Protein AF-A0A7W1B207-F1 (afdb_monomer)

Radius of gyration: 19.52 Å; Cα contacts (8 Å, |Δi|>4): 31; chains: 1; bounding box: 50×27×52 Å

Sequence (71 aa):
MATVRLVLDRLSDETLMSHTTPVTEPGWPGPESYPVRECLLGILDEEGQHRLDAERDLDVLGSRGSRQPPS

Solvent-accessible surface area (backbone atoms only — not comparable to full-atom values): 4288 Å² total; per-residue (Å²): 117,68,65,63,50,54,50,60,78,65,64,42,74,68,60,43,73,32,63,46,80,51,57,84,64,94,60,84,74,68,66,54,68,45,52,35,47,58,55,50,52,50,52,55,51,50,55,50,52,52,48,52,54,51,52,53,52,49,52,52,52,51,56,52,67,74,58,67,77,85,130

Structure (mmCIF, N/CA/C/O backbone):
data_AF-A0A7W1B207-F1
#
_entry.id   AF-A0A7W1B207-F1
#
loop_
_atom_site.group_PDB
_atom_site.id
_atom_site.type_symbol
_atom_site.label_atom_id
_atom_site.label_alt_id
_atom_site.label_comp_id
_atom_site.label_asym_id
_atom_site.label_entity_id
_atom_site.label_seq_id
_atom_site.pdbx_PDB_ins_code
_atom_site.Cartn_x
_atom_site.Cartn_y
_atom_site.Cartn_z
_atom_site.occupancy
_atom_site.B_iso_or_equiv
_atom_site.auth_seq_id
_atom_site.auth_comp_id
_atom_site.auth_asym_id
_atom_site.auth_atom_id
_atom_site.pdbx_PDB_model_num
ATOM 1 N N . MET A 1 1 ? 4.127 -14.442 -3.5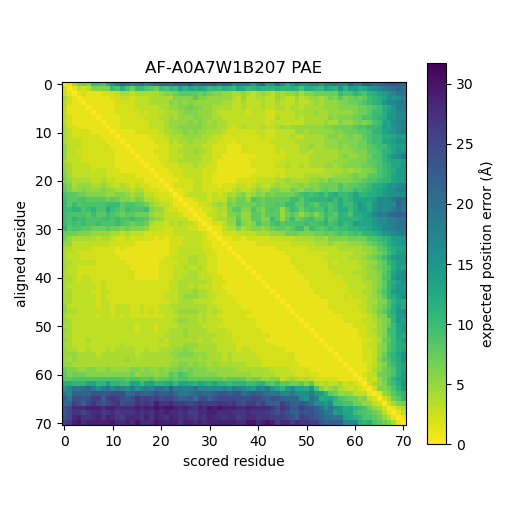10 1.00 63.09 1 MET A N 1
ATOM 2 C CA . MET A 1 1 ? 3.284 -13.454 -2.797 1.00 63.09 1 MET A CA 1
ATOM 3 C C . MET A 1 1 ? 2.185 -14.143 -1.978 1.00 63.09 1 MET A C 1
ATOM 5 O O . MET A 1 1 ? 1.007 -13.922 -2.220 1.00 63.09 1 MET A O 1
ATOM 9 N N . ALA A 1 2 ? 2.541 -15.004 -1.013 1.00 85.31 2 ALA A N 1
ATOM 10 C CA . ALA A 1 2 ? 1.540 -15.747 -0.230 1.00 85.31 2 ALA A CA 1
ATOM 11 C C . ALA A 1 2 ? 0.799 -14.847 0.774 1.00 85.31 2 ALA A C 1
ATOM 13 O O . ALA A 1 2 ? -0.409 -14.967 0.934 1.00 85.31 2 ALA A O 1
ATOM 14 N N . THR A 1 3 ? 1.502 -13.895 1.391 1.00 90.62 3 THR A N 1
ATOM 15 C CA . THR A 1 3 ? 0.926 -13.003 2.406 1.00 90.62 3 THR A CA 1
ATOM 16 C C . THR A 1 3 ? -0.143 -12.074 1.835 1.00 90.62 3 THR A C 1
ATOM 18 O O . THR A 1 3 ? -1.238 -12.024 2.379 1.00 90.62 3 THR A O 1
ATOM 21 N N . VAL A 1 4 ? 0.122 -11.395 0.711 1.00 88.19 4 VAL A N 1
ATOM 22 C CA . VAL A 1 4 ? -0.865 -10.499 0.069 1.00 88.19 4 VAL A CA 1
ATOM 23 C C . VAL A 1 4 ? -2.109 -11.277 -0.352 1.00 88.19 4 VAL A C 1
ATOM 25 O O . VAL A 1 4 ? -3.225 -10.846 -0.085 1.00 88.19 4 VAL A O 1
ATOM 28 N N . ARG A 1 5 ? -1.921 -12.468 -0.936 1.00 91.56 5 ARG A N 1
ATOM 29 C CA . ARG A 1 5 ? -3.021 -13.373 -1.292 1.00 91.56 5 ARG A CA 1
ATOM 30 C C . ARG A 1 5 ? -3.894 -13.690 -0.075 1.00 91.56 5 ARG A C 1
ATOM 32 O O . ARG A 1 5 ? -5.098 -13.509 -0.141 1.00 91.56 5 ARG A O 1
ATOM 39 N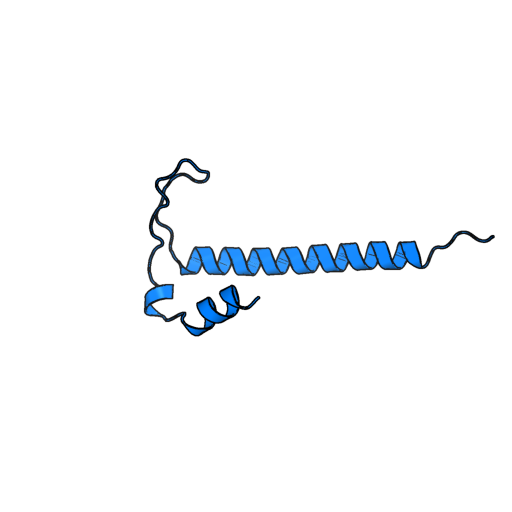 N . LEU A 1 6 ? -3.279 -14.076 1.044 1.00 94.00 6 LEU A N 1
ATOM 40 C CA . LEU A 1 6 ? -3.991 -14.383 2.288 1.00 94.00 6 LEU A CA 1
ATOM 41 C C . LEU A 1 6 ? -4.737 -13.177 2.876 1.00 94.00 6 LEU A C 1
ATOM 43 O O . LEU A 1 6 ? -5.794 -13.361 3.473 1.00 94.00 6 LEU A O 1
ATOM 47 N N . VAL A 1 7 ? -4.193 -11.964 2.741 1.00 90.44 7 VAL A N 1
ATOM 48 C CA . VAL A 1 7 ? -4.869 -10.732 3.177 1.00 90.44 7 VAL A CA 1
ATOM 49 C C . VAL A 1 7 ? -6.099 -10.470 2.312 1.00 90.44 7 VAL A C 1
ATOM 51 O O . VAL A 1 7 ? -7.173 -10.234 2.855 1.00 90.44 7 VAL A O 1
ATOM 54 N N . LEU A 1 8 ? -5.966 -10.576 0.988 1.00 91.00 8 LEU A N 1
ATOM 55 C CA . LEU A 1 8 ? -7.080 -10.391 0.056 1.00 91.00 8 LEU A CA 1
ATOM 56 C C . LEU A 1 8 ? -8.168 -11.454 0.244 1.00 91.00 8 LEU A C 1
ATOM 58 O O . LEU A 1 8 ? -9.345 -11.116 0.262 1.00 91.00 8 LEU A O 1
ATOM 62 N N . ASP A 1 9 ? -7.786 -12.714 0.464 1.00 95.69 9 ASP A N 1
ATOM 63 C CA . ASP A 1 9 ? -8.727 -13.814 0.708 1.00 95.69 9 ASP A CA 1
ATOM 64 C C . ASP A 1 9 ? -9.552 -13.614 1.997 1.00 95.69 9 ASP A C 1
ATOM 66 O O . ASP A 1 9 ? -10.618 -14.207 2.154 1.00 95.69 9 ASP A O 1
ATOM 70 N N . ARG A 1 10 ? -9.063 -12.794 2.937 1.00 94.25 10 ARG A N 1
ATOM 71 C CA . ARG A 1 10 ? -9.731 -12.474 4.211 1.00 94.25 10 ARG A CA 1
ATOM 72 C C . ARG A 1 10 ? -10.373 -11.089 4.227 1.00 94.25 10 ARG A C 1
ATOM 74 O O . ARG A 1 10 ? -10.963 -10.720 5.241 1.00 94.25 10 ARG A O 1
ATOM 81 N N . LEU A 1 11 ? -10.239 -10.318 3.151 1.00 95.44 11 LEU A N 1
ATOM 82 C CA . LEU A 1 11 ? -10.773 -8.967 3.079 1.00 95.44 11 LEU A CA 1
ATOM 83 C C . LEU A 1 11 ? -12.302 -9.029 3.013 1.00 95.44 11 LEU A C 1
ATOM 85 O O . LEU A 1 11 ? -12.874 -9.590 2.081 1.00 95.44 11 LEU A O 1
ATOM 89 N N . SER A 1 12 ? -12.960 -8.443 4.009 1.00 97.06 12 SER A N 1
ATOM 90 C CA . SER A 1 12 ? -14.413 -8.291 4.058 1.00 97.06 12 SER A CA 1
ATOM 91 C C . SER A 1 12 ? -14.814 -6.836 3.831 1.00 97.06 12 SER A C 1
ATOM 93 O O . SER A 1 12 ? -14.009 -5.925 4.038 1.00 97.06 12 SER A O 1
ATOM 95 N N . ASP A 1 13 ? -16.080 -6.607 3.477 1.00 97.62 13 ASP A N 1
ATOM 96 C CA . ASP A 1 13 ? -16.634 -5.253 3.363 1.00 97.62 13 ASP A CA 1
ATOM 97 C C . ASP A 1 13 ? -16.495 -4.466 4.674 1.00 97.62 13 ASP A C 1
ATOM 99 O O . ASP A 1 13 ? -16.165 -3.283 4.652 1.00 97.62 13 ASP A O 1
ATOM 103 N N . GLU A 1 14 ? -16.664 -5.132 5.820 1.00 97.62 14 GLU A N 1
ATOM 104 C CA . GLU A 1 14 ? -16.488 -4.529 7.144 1.00 97.62 14 GLU A CA 1
ATOM 105 C C . GLU A 1 14 ? -15.056 -4.024 7.351 1.00 97.62 14 GLU A C 1
ATOM 107 O O . GLU A 1 14 ? -14.853 -2.874 7.736 1.00 97.62 14 GLU A O 1
ATOM 112 N N . THR A 1 15 ? -14.050 -4.853 7.049 1.00 95.81 15 THR A N 1
ATOM 113 C CA . THR A 1 15 ? -12.641 -4.443 7.180 1.00 95.81 15 THR A CA 1
ATOM 114 C C . THR A 1 15 ? -12.269 -3.393 6.137 1.00 95.81 15 THR A C 1
ATOM 116 O O . THR A 1 15 ? -11.474 -2.503 6.413 1.00 95.81 15 THR A O 1
ATOM 119 N N . LEU A 1 16 ? -12.867 -3.437 4.947 1.00 96.62 16 LEU A N 1
ATOM 120 C CA . LEU A 1 16 ? -12.629 -2.432 3.916 1.00 96.62 16 LEU A CA 1
ATOM 121 C C . LEU A 1 16 ? -13.225 -1.061 4.283 1.00 96.62 16 LEU A C 1
ATOM 123 O O . LEU A 1 16 ? -12.704 -0.032 3.856 1.00 96.62 16 LEU A O 1
ATOM 127 N N . MET A 1 17 ? -14.309 -1.035 5.061 1.00 97.88 17 MET A N 1
ATOM 128 C CA . MET A 1 17 ? -14.930 0.188 5.587 1.00 97.88 17 MET A CA 1
ATOM 129 C C . MET A 1 17 ? -14.337 0.653 6.925 1.00 97.88 17 MET A C 1
ATOM 131 O O . MET A 1 17 ? -14.776 1.675 7.452 1.00 97.88 17 MET A O 1
ATOM 135 N N . SER A 1 18 ? -13.361 -0.068 7.482 1.00 97.62 18 SER A N 1
ATOM 136 C CA . SER A 1 18 ? -12.718 0.298 8.741 1.00 97.62 18 SER A CA 1
ATOM 137 C C . SER A 1 18 ? -11.544 1.264 8.539 1.00 97.62 18 SER A C 1
ATOM 139 O O . SER A 1 18 ? -11.202 1.666 7.421 1.00 97.62 18 SER A O 1
ATOM 141 N N . HIS A 1 19 ? -10.928 1.652 9.655 1.00 98.00 19 HIS A N 1
ATOM 142 C CA . HIS A 1 19 ? -9.719 2.460 9.680 1.00 98.00 19 HIS A CA 1
ATOM 143 C C . HIS A 1 19 ? -8.524 1.655 10.203 1.00 98.00 19 HIS A C 1
ATOM 145 O O . HIS A 1 19 ? -8.676 0.723 10.996 1.00 98.00 19 HIS A O 1
ATOM 151 N N . THR A 1 20 ? -7.321 2.042 9.783 1.00 94.56 20 THR A N 1
ATOM 152 C CA . THR A 1 20 ? -6.068 1.471 10.273 1.00 94.56 20 THR A CA 1
ATOM 153 C C . THR A 1 20 ? -5.816 1.843 11.734 1.00 94.56 20 THR A C 1
ATOM 155 O O . THR A 1 20 ? -6.236 2.897 12.225 1.00 94.56 20 THR A O 1
ATOM 158 N N . THR A 1 21 ? -5.089 0.978 12.441 1.00 94.62 21 THR A N 1
ATOM 159 C CA . THR A 1 21 ? -4.522 1.311 13.751 1.00 94.62 21 THR A CA 1
ATOM 160 C C . THR A 1 21 ? -3.272 2.174 13.549 1.00 94.62 21 THR A C 1
ATOM 162 O O 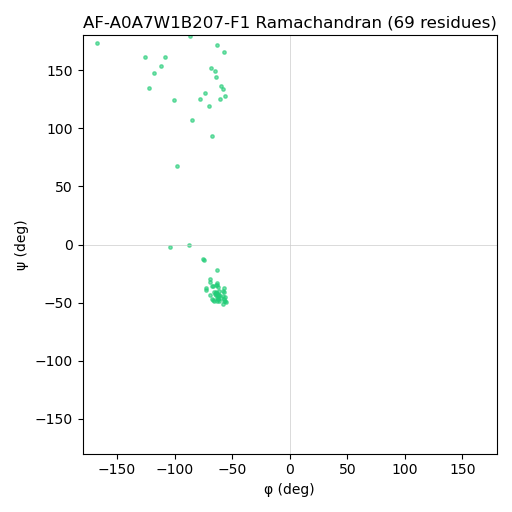. THR A 1 21 ? -2.370 1.732 12.832 1.00 94.62 21 THR A O 1
ATOM 165 N N . PRO A 1 22 ? -3.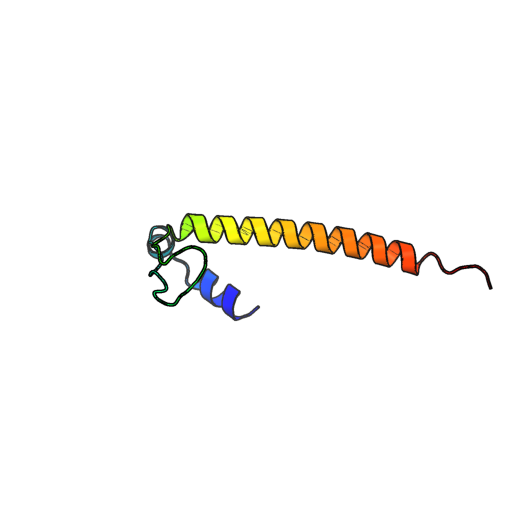186 3.369 14.163 1.00 94.50 22 PRO A N 1
ATOM 166 C CA . PRO A 1 22 ? -1.988 4.199 14.088 1.00 94.50 22 PRO A CA 1
ATOM 167 C C . PRO A 1 22 ? -0.754 3.461 14.611 1.00 94.50 22 PRO A C 1
ATOM 169 O O . PRO A 1 22 ? -0.790 2.860 15.687 1.00 94.50 22 PRO A O 1
ATOM 172 N N . VAL A 1 23 ? 0.346 3.543 13.866 1.00 92.06 23 VAL A N 1
ATOM 173 C CA . VAL A 1 23 ? 1.657 3.032 14.286 1.00 92.06 23 VAL A CA 1
ATOM 174 C C . VAL A 1 23 ? 2.318 4.115 15.127 1.00 92.06 23 VAL A C 1
ATOM 176 O O . VAL A 1 23 ? 2.685 5.151 14.591 1.00 92.06 23 VAL A O 1
ATOM 179 N N . THR A 1 24 ? 2.400 3.920 16.444 1.00 93.75 24 THR A N 1
ATOM 180 C CA . THR A 1 24 ? 2.851 4.952 17.402 1.00 93.75 24 THR A CA 1
ATOM 181 C C . THR A 1 24 ? 4.359 5.196 17.399 1.00 93.75 24 THR A C 1
ATOM 183 O O . THR A 1 24 ? 4.844 6.156 17.997 1.00 93.75 24 THR A O 1
ATOM 186 N N . GLU A 1 25 ? 5.107 4.312 16.755 1.00 92.62 25 GLU A N 1
ATOM 187 C CA . GL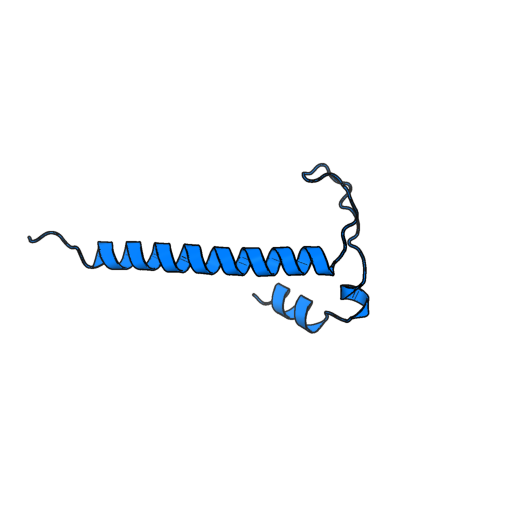U A 1 25 ? 6.538 4.416 16.556 1.00 92.62 25 GLU A CA 1
ATOM 188 C C . GLU A 1 25 ? 6.884 5.620 15.661 1.00 92.62 25 GLU A C 1
ATOM 190 O O . GLU A 1 25 ? 6.108 5.984 14.774 1.00 92.62 25 GLU A O 1
ATOM 195 N N . PRO A 1 26 ? 8.054 6.256 15.852 1.00 91.38 26 PRO A N 1
ATOM 196 C CA . PRO A 1 26 ? 8.478 7.365 15.005 1.00 91.38 26 PRO A CA 1
ATOM 197 C C . PRO A 1 26 ? 8.512 6.973 13.522 1.00 91.38 26 PRO A C 1
ATOM 199 O O . PRO A 1 26 ? 9.170 6.002 13.147 1.00 91.38 26 PRO A O 1
ATOM 202 N N . GLY A 1 27 ? 7.846 7.759 12.677 1.00 86.75 27 GLY A N 1
ATOM 203 C CA . GLY A 1 27 ? 7.737 7.489 11.247 1.00 86.75 27 GLY A CA 1
ATOM 204 C C . GLY A 1 27 ? 7.195 8.672 10.451 1.00 86.75 27 GLY A C 1
ATOM 205 O O . GLY A 1 27 ? 6.807 9.700 11.012 1.00 86.75 27 GLY A O 1
ATOM 206 N N . TRP A 1 28 ? 7.210 8.517 9.127 1.00 81.00 28 TRP A N 1
ATOM 207 C CA . TRP A 1 28 ? 6.525 9.401 8.191 1.00 81.00 28 TRP A CA 1
ATOM 208 C C . TRP A 1 28 ? 5.543 8.579 7.337 1.00 81.00 28 TRP A C 1
ATOM 210 O O . TRP A 1 28 ? 5.953 7.535 6.826 1.00 81.00 28 TRP A O 1
ATOM 220 N N . PRO A 1 29 ? 4.295 9.035 7.1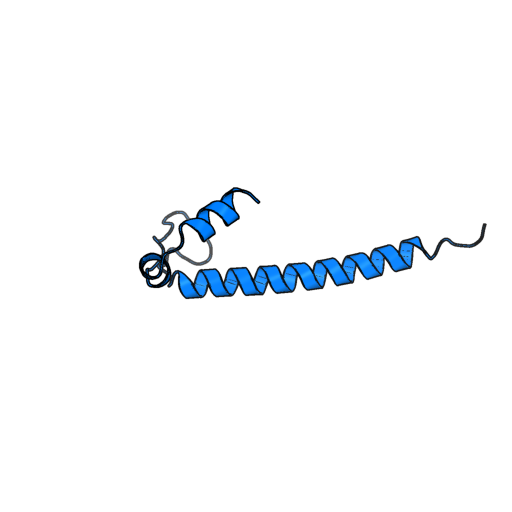29 1.00 81.06 29 PRO A N 1
ATOM 221 C CA . PRO A 1 29 ? 3.667 10.176 7.801 1.00 81.06 29 PRO A CA 1
ATOM 222 C C . PRO A 1 29 ? 3.518 9.933 9.312 1.00 81.06 29 PRO A C 1
ATOM 224 O O . PRO A 1 29 ? 3.819 8.848 9.810 1.00 81.06 29 PRO A O 1
ATOM 227 N N . GLY A 1 30 ? 3.113 10.967 10.052 1.00 87.12 30 GLY A N 1
ATOM 228 C CA . GLY A 1 30 ? 2.880 10.851 11.491 1.00 87.12 30 GLY A CA 1
ATOM 229 C C . GLY A 1 30 ? 1.854 9.759 11.846 1.00 87.12 30 GLY A C 1
ATOM 230 O O . GLY A 1 30 ? 1.125 9.279 10.971 1.00 87.12 30 GLY A O 1
ATOM 231 N N . PRO A 1 31 ? 1.787 9.359 13.130 1.00 91.44 31 PRO A N 1
ATOM 232 C CA . PRO A 1 31 ? 0.903 8.299 13.603 1.00 91.44 31 PRO A CA 1
ATOM 233 C C . PRO A 1 31 ? -0.566 8.728 13.501 1.00 91.44 31 PRO A C 1
ATOM 235 O O . PRO A 1 31 ? -1.122 9.333 14.416 1.00 91.44 31 PRO A O 1
ATOM 238 N N . GLU A 1 32 ? -1.202 8.391 12.386 1.00 92.88 32 GLU A N 1
ATOM 239 C CA . GLU A 1 32 ? -2.601 8.704 12.101 1.00 92.88 32 GLU A CA 1
ATOM 240 C C . GLU A 1 32 ? -3.388 7.443 11.732 1.00 92.88 32 GLU A C 1
ATOM 242 O O . GLU A 1 32 ? -2.830 6.391 11.408 1.00 92.88 32 GLU A O 1
ATOM 247 N N . SER A 1 33 ? -4.712 7.550 11.828 1.00 95.00 33 SER A N 1
ATOM 248 C CA . SER A 1 33 ? -5.645 6.495 11.448 1.00 95.00 33 SER A CA 1
ATOM 249 C C . SER A 1 33 ? -6.223 6.821 10.077 1.00 95.00 33 SER A C 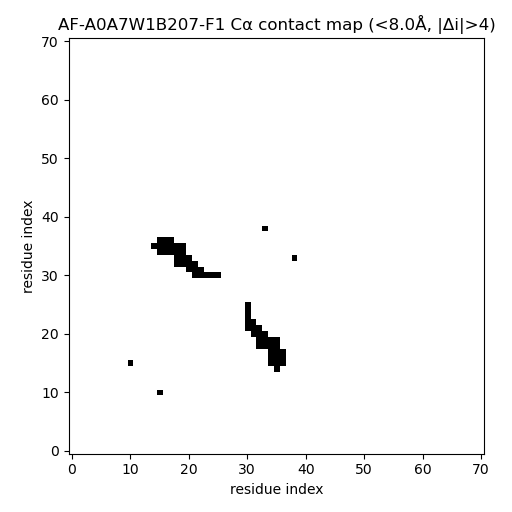1
ATOM 251 O O . SER A 1 33 ? -6.813 7.884 9.894 1.00 95.00 33 SER A O 1
ATOM 253 N N . TYR A 1 34 ? -6.081 5.902 9.126 1.00 94.19 34 TYR A N 1
ATOM 254 C CA . TYR A 1 34 ? -6.452 6.115 7.728 1.00 94.19 34 TYR A CA 1
ATOM 255 C C . TYR A 1 34 ? -7.560 5.150 7.299 1.00 94.19 34 TYR A C 1
ATOM 257 O O . TYR A 1 34 ? -7.588 4.015 7.785 1.00 94.19 34 TYR A O 1
ATOM 265 N N . PRO A 1 35 ? -8.463 5.539 6.383 1.00 97.00 35 PRO A N 1
ATOM 266 C CA . PRO A 1 35 ? -9.445 4.615 5.825 1.00 97.00 35 PRO A CA 1
ATOM 267 C C . PRO A 1 35 ? -8.751 3.459 5.091 1.00 97.00 35 PRO A C 1
ATOM 269 O O . PRO A 1 35 ? -7.970 3.682 4.164 1.00 97.00 35 PRO A O 1
ATOM 272 N N . VAL A 1 36 ? -9.068 2.211 5.452 1.00 96.06 36 VAL A N 1
ATOM 273 C CA . VAL A 1 36 ? -8.433 1.017 4.856 1.00 96.06 36 VAL A CA 1
ATOM 274 C C . VAL A 1 36 ? -8.620 0.984 3.339 1.00 96.06 36 VAL A C 1
ATOM 276 O O . VAL A 1 36 ? -7.691 0.656 2.601 1.00 96.06 36 VAL A O 1
ATOM 279 N N . ARG A 1 37 ? -9.808 1.370 2.861 1.00 96.81 37 ARG A N 1
ATOM 280 C CA . ARG A 1 37 ? -10.115 1.477 1.430 1.00 96.81 37 ARG A CA 1
ATOM 281 C C . ARG A 1 37 ? -9.161 2.407 0.687 1.00 96.81 37 ARG A C 1
ATOM 283 O O . ARG A 1 37 ? -8.726 2.055 -0.403 1.00 96.81 37 ARG A O 1
ATOM 290 N N . GLU A 1 38 ? -8.871 3.577 1.242 1.00 96.62 38 GLU A N 1
ATOM 291 C CA . GLU A 1 38 ? -8.014 4.567 0.583 1.00 96.62 38 GLU A CA 1
ATOM 292 C C . GLU A 1 38 ? -6.570 4.079 0.533 1.00 96.62 38 GLU A C 1
ATOM 294 O O . GLU A 1 38 ? -5.959 4.112 -0.533 1.00 96.62 38 GLU A O 1
ATOM 299 N N . CYS A 1 39 ? -6.067 3.515 1.635 1.00 94.12 39 CYS A N 1
ATOM 300 C CA . CYS A 1 39 ? -4.750 2.882 1.653 1.00 94.12 39 CYS A CA 1
ATOM 301 C C . CYS A 1 39 ? -4.643 1.766 0.606 1.00 94.12 39 CYS A C 1
ATOM 303 O O . CYS A 1 39 ? -3.669 1.713 -0.139 1.00 94.12 39 CYS A O 1
ATOM 305 N N . LEU A 1 40 ? -5.644 0.882 0.520 1.00 94.69 40 LEU A N 1
ATOM 306 C CA . LEU A 1 40 ? -5.621 -0.228 -0.432 1.00 94.69 40 LEU A CA 1
ATOM 307 C C . LEU A 1 40 ? -5.678 0.258 -1.885 1.00 94.69 40 LEU A C 1
ATOM 309 O O . LEU A 1 40 ? -4.973 -0.286 -2.729 1.00 94.69 40 LEU A O 1
ATOM 313 N N . LEU A 1 41 ? -6.493 1.272 -2.183 1.00 95.81 41 LEU A N 1
ATOM 314 C CA . LEU A 1 41 ? -6.545 1.868 -3.519 1.00 95.81 41 LEU A CA 1
ATOM 315 C C . LEU A 1 41 ? -5.215 2.527 -3.895 1.00 95.81 41 LEU A C 1
ATOM 317 O O . LEU A 1 41 ? -4.761 2.325 -5.016 1.00 95.81 41 LEU A O 1
ATOM 321 N N . GLY A 1 42 ? -4.581 3.241 -2.960 1.00 96.31 42 GLY A N 1
ATOM 322 C CA . GLY A 1 42 ? -3.249 3.815 -3.162 1.00 96.31 42 GLY A CA 1
ATOM 323 C C . GLY A 1 42 ? -2.213 2.745 -3.499 1.00 96.31 42 GLY A C 1
ATOM 324 O O . GLY A 1 42 ? -1.566 2.827 -4.535 1.00 96.31 42 GLY A O 1
ATOM 325 N N . ILE A 1 43 ? -2.145 1.678 -2.695 1.00 94.19 43 ILE A N 1
ATOM 326 C CA . ILE A 1 43 ? -1.222 0.557 -2.936 1.00 94.19 43 ILE A CA 1
ATOM 327 C C . ILE A 1 43 ? -1.468 -0.078 -4.313 1.00 94.19 43 ILE A C 1
ATOM 329 O O . ILE A 1 43 ? -0.525 -0.376 -5.036 1.00 94.19 43 ILE A O 1
ATOM 333 N N . LEU A 1 44 ? -2.726 -0.310 -4.700 1.00 94.12 44 LEU 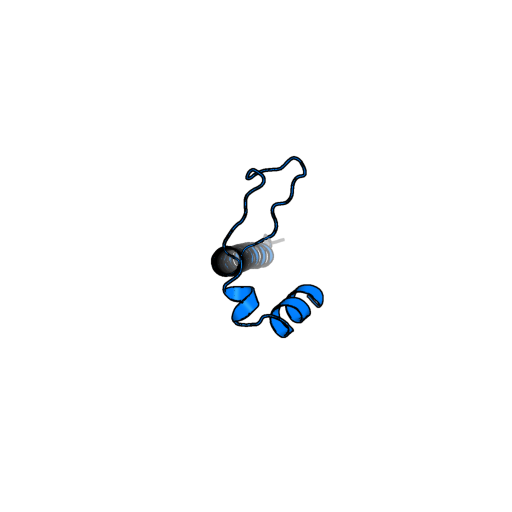A N 1
ATOM 334 C CA . LEU A 1 44 ? -3.034 -0.937 -5.991 1.00 94.12 44 LEU A CA 1
ATOM 335 C C . LEU A 1 44 ? -2.658 -0.052 -7.186 1.00 94.12 44 LEU A C 1
ATOM 337 O O . LEU A 1 44 ? -2.235 -0.583 -8.215 1.00 94.12 44 LEU A O 1
ATOM 341 N N . ASP A 1 45 ? -2.816 1.264 -7.057 1.00 97.19 45 ASP A N 1
ATOM 342 C CA . ASP A 1 45 ? -2.373 2.215 -8.076 1.00 97.19 45 ASP A CA 1
ATOM 343 C C . ASP A 1 45 ? -0.841 2.229 -8.183 1.00 97.19 45 ASP A C 1
ATOM 345 O O . ASP A 1 45 ? -0.303 2.055 -9.278 1.00 97.19 45 ASP A O 1
ATOM 349 N N . GLU A 1 46 ? -0.143 2.309 -7.045 1.00 97.62 46 GLU A N 1
ATOM 350 C CA . GLU A 1 46 ? 1.322 2.258 -6.961 1.00 97.62 46 GLU A CA 1
ATOM 351 C C . GLU A 1 46 ? 1.886 0.981 -7.595 1.00 97.62 46 GLU A C 1
ATOM 353 O O . GLU A 1 46 ? 2.769 1.052 -8.447 1.00 97.62 46 GLU A O 1
ATOM 358 N N . GLU A 1 47 ? 1.339 -0.191 -7.265 1.00 96.56 47 GLU A N 1
ATOM 359 C CA . GLU A 1 47 ? 1.760 -1.465 -7.862 1.00 96.56 47 GLU A CA 1
ATOM 360 C C . GLU A 1 47 ? 1.500 -1.513 -9.377 1.00 96.56 47 GLU A C 1
ATOM 362 O O . GLU A 1 47 ? 2.267 -2.112 -10.140 1.00 96.56 47 GLU A O 1
ATOM 367 N N . GLY A 1 48 ? 0.435 -0.853 -9.841 1.00 96.88 48 GLY A N 1
ATOM 368 C CA . GLY A 1 48 ? 0.163 -0.663 -11.261 1.00 96.88 48 GLY A CA 1
ATOM 369 C C . GLY A 1 48 ? 1.244 0.168 -11.951 1.00 96.88 48 GLY A C 1
ATOM 370 O O . GLY A 1 48 ? 1.761 -0.252 -12.989 1.00 96.88 48 GLY A O 1
ATOM 371 N N . GLN A 1 49 ? 1.614 1.309 -11.363 1.00 98.44 49 GLN A N 1
ATOM 372 C CA . GLN A 1 49 ? 2.679 2.173 -11.880 1.00 98.44 49 GLN A CA 1
ATOM 373 C C . GLN A 1 49 ? 4.041 1.475 -11.841 1.00 98.44 49 GLN A C 1
ATOM 375 O O . GLN A 1 49 ? 4.758 1.482 -12.840 1.00 98.44 49 GLN A O 1
ATOM 380 N N . HIS A 1 50 ? 4.364 0.781 -10.747 1.00 97.25 50 HIS A N 1
ATOM 381 C CA . HIS A 1 50 ? 5.594 0.001 -10.625 1.00 97.25 50 HIS A CA 1
ATOM 382 C C . HIS A 1 50 ? 5.715 -1.054 -11.726 1.00 97.25 50 HIS A C 1
ATOM 384 O O . HIS A 1 50 ? 6.796 -1.226 -12.293 1.00 97.25 50 HIS A O 1
ATOM 390 N N . ARG A 1 51 ? 4.617 -1.742 -12.073 1.00 97.62 51 ARG A N 1
ATOM 391 C CA . ARG A 1 51 ? 4.615 -2.683 -13.200 1.00 97.62 51 ARG A CA 1
ATOM 392 C C . ARG A 1 51 ? 4.923 -1.975 -14.521 1.00 97.62 51 ARG A C 1
ATOM 394 O O . ARG A 1 51 ? 5.759 -2.473 -15.268 1.00 97.62 51 ARG A O 1
ATOM 401 N N . LEU A 1 52 ? 4.280 -0.840 -14.800 1.00 98.44 52 LEU A N 1
ATOM 402 C CA . LEU A 1 52 ? 4.491 -0.091 -16.046 1.00 98.44 52 LEU A CA 1
ATOM 403 C C . LEU A 1 52 ? 5.938 0.400 -16.184 1.00 98.44 52 LEU A C 1
ATOM 405 O O . LEU A 1 52 ? 6.541 0.261 -17.248 1.00 98.44 52 LEU A O 1
ATOM 409 N N . ASP A 1 53 ? 6.510 0.941 -15.108 1.00 98.19 53 ASP A N 1
ATOM 410 C CA . ASP A 1 53 ? 7.909 1.367 -15.090 1.00 98.19 53 ASP A CA 1
ATOM 411 C C . ASP A 1 53 ? 8.863 0.180 -15.287 1.00 98.19 53 ASP A C 1
ATOM 413 O O . ASP A 1 53 ? 9.804 0.272 -16.078 1.00 98.19 53 ASP A O 1
ATOM 417 N N . ALA A 1 54 ? 8.599 -0.958 -14.636 1.00 97.81 54 ALA A N 1
ATOM 418 C CA . ALA A 1 54 ? 9.407 -2.166 -14.794 1.00 97.81 54 ALA A CA 1
ATOM 419 C C . ALA A 1 54 ? 9.343 -2.738 -16.221 1.00 97.81 54 ALA A C 1
ATOM 421 O O . ALA A 1 54 ? 10.371 -3.144 -16.763 1.00 97.81 54 ALA A O 1
ATOM 422 N N . GLU A 1 55 ? 8.161 -2.760 -16.840 1.00 98.12 55 GLU A N 1
ATOM 423 C CA . GLU A 1 55 ? 7.963 -3.203 -18.226 1.00 98.12 55 GLU A CA 1
ATOM 424 C C . GLU A 1 55 ? 8.724 -2.301 -19.208 1.00 98.12 55 GLU A C 1
ATOM 426 O O . GLU A 1 55 ? 9.482 -2.797 -20.044 1.00 98.12 55 GLU A O 1
ATOM 431 N N . ARG A 1 56 ? 8.620 -0.975 -19.048 1.00 97.81 56 ARG A N 1
ATOM 432 C CA . ARG A 1 56 ? 9.380 -0.002 -19.848 1.00 97.81 56 ARG A CA 1
ATOM 433 C C . ARG A 1 56 ? 10.886 -0.232 -19.734 1.00 97.81 56 ARG A C 1
ATOM 435 O O . ARG A 1 56 ? 11.600 -0.231 -20.738 1.00 97.81 56 ARG A O 1
ATOM 442 N N . ASP A 1 57 ? 11.387 -0.384 -18.513 1.00 97.12 57 ASP A N 1
ATOM 443 C CA . ASP A 1 57 ? 12.818 -0.547 -18.276 1.00 97.12 57 ASP A CA 1
ATOM 444 C C . ASP A 1 57 ? 13.319 -1.890 -18.832 1.00 97.12 57 ASP A C 1
ATOM 446 O O . ASP A 1 57 ? 14.410 -1.956 -19.410 1.00 97.12 57 ASP A O 1
ATOM 450 N N . LEU A 1 58 ? 12.501 -2.946 -18.752 1.00 96.88 58 LEU A N 1
ATOM 451 C CA . LEU A 1 58 ? 12.786 -4.236 -19.376 1.00 96.88 58 LEU A CA 1
ATOM 452 C C . LEU A 1 58 ? 12.891 -4.115 -20.903 1.00 96.88 58 LEU A C 1
ATOM 454 O O . LEU A 1 58 ? 13.842 -4.646 -21.481 1.00 96.88 58 LEU A O 1
ATOM 458 N N . ASP A 1 59 ? 11.990 -3.374 -21.551 1.00 96.56 59 ASP A N 1
ATOM 459 C CA . ASP A 1 59 ? 12.039 -3.121 -22.997 1.00 96.56 59 ASP A CA 1
ATOM 460 C C . ASP A 1 59 ? 13.320 -2.381 -23.408 1.00 96.56 59 ASP A C 1
ATOM 462 O O . ASP A 1 59 ? 13.959 -2.713 -24.419 1.00 96.56 59 ASP A O 1
ATOM 466 N N . VAL A 1 60 ? 13.752 -1.405 -22.602 1.00 95.88 60 VAL A N 1
ATOM 467 C CA . VAL A 1 60 ? 15.019 -0.689 -22.810 1.00 95.88 60 VAL A CA 1
ATOM 468 C C . VAL A 1 60 ? 16.208 -1.643 -22.687 1.00 95.88 60 VAL A C 1
ATOM 470 O O . VAL A 1 60 ? 17.104 -1.619 -23.536 1.00 95.88 60 VAL A O 1
ATOM 473 N N . LEU A 1 61 ? 16.237 -2.498 -21.662 1.00 95.75 61 LEU A N 1
ATOM 474 C CA . LEU A 1 61 ? 17.312 -3.474 -21.467 1.00 95.75 61 LEU A CA 1
ATOM 475 C C . LEU A 1 61 ? 17.344 -4.523 -22.584 1.00 95.75 61 LEU A C 1
ATOM 477 O O . LEU A 1 61 ? 18.422 -4.811 -23.109 1.00 95.75 61 LEU A O 1
ATOM 481 N N . GLY A 1 62 ? 16.184 -5.031 -23.004 1.00 94.38 62 GLY A N 1
ATOM 482 C CA . GLY A 1 62 ? 16.053 -5.957 -24.129 1.00 94.38 62 GLY A CA 1
ATOM 483 C C . GLY A 1 62 ? 16.576 -5.350 -25.432 1.00 94.38 62 GLY A C 1
ATOM 484 O O . GLY A 1 62 ? 17.406 -5.956 -26.111 1.00 94.38 62 GLY A O 1
ATOM 485 N N . SER A 1 63 ? 16.198 -4.101 -25.717 1.00 89.19 63 SER A N 1
ATOM 486 C CA . SER A 1 63 ? 16.659 -3.353 -26.896 1.00 89.19 63 SER A CA 1
ATOM 487 C C . SER A 1 63 ? 18.177 -3.118 -26.899 1.00 89.19 63 SER A C 1
ATOM 489 O O . SER A 1 63 ? 18.827 -3.167 -27.949 1.00 89.19 63 SER A O 1
ATOM 491 N N . ARG A 1 64 ? 18.777 -2.885 -25.723 1.00 78.75 64 ARG A N 1
ATOM 492 C CA . ARG A 1 64 ? 20.235 -2.731 -25.560 1.00 78.75 64 ARG A CA 1
ATOM 493 C C . ARG A 1 64 ? 20.972 -4.060 -25.706 1.00 78.75 64 ARG A C 1
ATOM 495 O O . ARG A 1 64 ? 22.019 -4.081 -26.342 1.00 78.75 64 ARG A O 1
ATOM 502 N N . GLY A 1 65 ? 20.419 -5.152 -25.179 1.00 69.06 65 GLY A N 1
ATOM 503 C CA . GLY A 1 65 ? 20.964 -6.503 -25.345 1.00 69.06 65 GLY A CA 1
ATOM 504 C C . GLY A 1 65 ? 20.958 -6.973 -26.802 1.00 69.06 65 GLY A C 1
ATOM 505 O O . GLY A 1 65 ? 21.904 -7.618 -27.242 1.00 69.06 65 GLY A O 1
ATOM 506 N N . SER A 1 66 ? 19.951 -6.576 -27.587 1.00 60.88 66 SER A N 1
ATOM 507 C CA . SER A 1 66 ? 19.908 -6.822 -29.037 1.00 60.88 66 SER A CA 1
ATOM 508 C C . SER A 1 66 ? 20.852 -5.936 -29.862 1.00 60.88 66 SER A C 1
ATOM 510 O O . SER A 1 66 ? 21.098 -6.219 -31.033 1.00 60.88 66 SER A O 1
ATOM 512 N N . ARG A 1 67 ? 21.411 -4.870 -29.274 1.00 60.34 67 ARG A N 1
ATOM 513 C CA . ARG A 1 67 ? 22.407 -3.998 -29.909 1.00 60.34 67 ARG A CA 1
ATOM 514 C C . ARG A 1 67 ? 23.812 -4.414 -29.462 1.00 60.34 67 ARG A C 1
ATOM 516 O O . ARG A 1 67 ? 24.492 -3.674 -28.759 1.00 60.34 67 ARG A O 1
ATOM 523 N N . GLN A 1 68 ? 24.2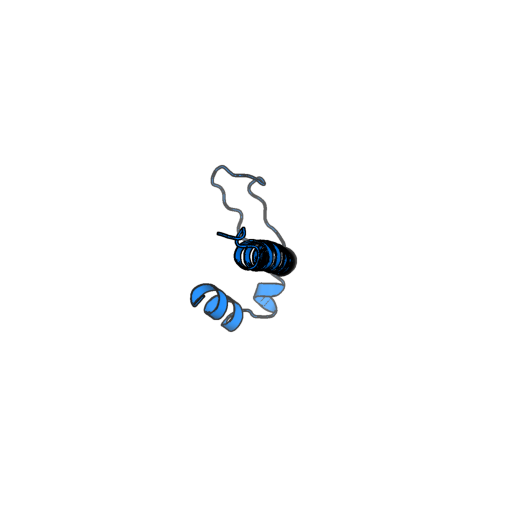56 -5.599 -29.874 1.00 59.59 68 GLN A N 1
ATOM 524 C CA . GLN A 1 68 ? 25.671 -5.965 -29.770 1.00 59.59 68 GLN A CA 1
ATOM 525 C C . GLN A 1 68 ? 26.461 -5.193 -30.847 1.00 59.59 68 GLN A C 1
ATOM 527 O O . GLN A 1 68 ? 26.025 -5.167 -32.002 1.00 59.59 68 GLN A O 1
ATOM 532 N N . PRO A 1 69 ? 27.580 -4.519 -30.516 1.00 58.72 69 PRO A N 1
ATOM 533 C CA . PRO A 1 69 ? 28.410 -3.882 -31.533 1.00 58.72 69 PRO A CA 1
ATOM 534 C C . PRO A 1 69 ? 29.006 -4.958 -32.460 1.00 58.72 69 PRO A C 1
ATOM 536 O O . PRO A 1 69 ? 29.315 -6.054 -31.980 1.00 58.72 69 PRO A O 1
ATOM 539 N N . PRO A 1 70 ? 29.152 -4.684 -33.772 1.00 59.19 70 PRO A N 1
ATOM 540 C CA . PRO A 1 70 ? 29.799 -5.626 -34.679 1.00 59.19 70 PRO A CA 1
ATOM 541 C C . PRO A 1 70 ? 31.237 -5.891 -34.211 1.00 59.19 70 PRO A C 1
ATOM 543 O O . PRO A 1 70 ? 31.926 -4.961 -33.786 1.00 59.19 70 PRO A O 1
ATOM 546 N N . SER A 1 71 ? 31.626 -7.171 -34.238 1.00 66.38 71 SER A N 1
ATOM 547 C CA . SER A 1 71 ? 32.986 -7.649 -33.938 1.00 66.38 71 SER A CA 1
ATOM 548 C C . SER A 1 71 ? 34.018 -7.123 -34.925 1.00 66.38 71 SER A C 1
ATOM 550 O O . SER A 1 71 ? 33.659 -6.959 -36.114 1.00 66.38 71 SER A O 1
#

Mean predicted aligned error: 6.53 Å

pLDDT: mean 90.52, std 10.97, range [58.72, 98.44]

Secondary structure (DSSP, 8-state):
-HHHHHHHHT--HHHHTSBPPP--SS-SS-S---BHHHHHHHHHHHHHHHHHHHHHHHHHHHHHHT-PPP-

Foldseek 3Di:
DVVVVVCVVPDDPVLQQDWDQFDCDDDPPHRDIGRNVVVVVVVVVVVVVVVVVVVVVVVVVVVVVVPDPDD